Protein AF-A0A9D8ASG8-F1 (afdb_monomer_lite)

Radius of gyration: 28.85 Å; chains: 1; bounding box: 79×40×72 Å

pLDDT: mean 89.18, std 12.6, range [47.47, 98.19]

Sequence (176 aa):
MAQCNHHPQYEAVEQCEHCHVPLCGMCLWYAASGERLCERCAKQWEGVGHVVYRPEEYAEGIQPTLAQPTRSPAQHAPYAGNSVDLTAFVAACLGVVLLFSCVPCANVLISMLALPLNISSYTNAKRAVDPRRTQLLSIVGIVSGGLAVLLMCAYLALTVGVPAVVVLVEIITQNP

Structure (mmCIF, N/CA/C/O backbone):
data_AF-A0A9D8ASG8-F1
#
_entry.id   AF-A0A9D8ASG8-F1
#
loop_
_atom_site.group_PDB
_atom_site.id
_atom_site.type_symbol
_atom_site.label_atom_id
_atom_site.label_alt_id
_atom_site.label_comp_id
_atom_site.label_asym_id
_atom_site.label_entity_id
_atom_site.label_seq_id
_atom_site.pdbx_PDB_ins_code
_atom_site.Cartn_x
_atom_site.Cartn_y
_atom_site.Cartn_z
_atom_site.occupancy
_atom_site.B_iso_or_equiv
_atom_site.auth_seq_id
_atom_site.auth_comp_id
_atom_site.auth_asym_id
_atom_site.auth_atom_id
_atom_site.pdbx_PDB_model_num
ATOM 1 N N . MET A 1 1 ? -25.753 -4.111 24.236 1.00 60.81 1 MET A N 1
ATOM 2 C CA . MET A 1 1 ? -25.393 -2.678 24.192 1.00 60.81 1 MET A CA 1
ATOM 3 C C . MET A 1 1 ? -25.704 -2.067 25.549 1.00 60.81 1 MET A C 1
ATOM 5 O O . MET A 1 1 ? -26.626 -2.545 26.197 1.00 60.81 1 MET A O 1
ATOM 9 N N . ALA A 1 2 ? -24.902 -1.109 26.020 1.00 86.44 2 ALA A N 1
ATOM 10 C CA . ALA A 1 2 ? -25.150 -0.440 27.300 1.00 86.44 2 ALA A CA 1
ATOM 11 C C . ALA A 1 2 ? -26.198 0.672 27.124 1.00 86.44 2 ALA A C 1
ATOM 13 O O . ALA A 1 2 ? -26.253 1.302 26.069 1.00 86.44 2 ALA A O 1
ATOM 14 N N . GLN A 1 3 ? -27.024 0.908 28.143 1.00 93.19 3 GLN A N 1
ATOM 15 C CA . GLN A 1 3 ? -27.966 2.031 28.169 1.00 93.19 3 GLN A CA 1
ATOM 16 C C . GLN A 1 3 ? -27.286 3.282 28.726 1.00 93.19 3 GLN A C 1
ATOM 18 O O . GLN A 1 3 ? -26.320 3.179 29.487 1.00 93.19 3 GLN A O 1
ATOM 23 N N . CYS A 1 4 ? -27.774 4.465 28.350 1.00 94.31 4 CYS A N 1
ATOM 24 C CA . CYS A 1 4 ? -27.272 5.698 28.940 1.00 94.31 4 CYS A CA 1
ATOM 25 C C . CYS A 1 4 ? -27.575 5.741 30.444 1.00 94.31 4 CYS A C 1
ATOM 27 O O . CYS A 1 4 ? -28.692 5.463 30.874 1.00 94.31 4 CYS A O 1
ATOM 29 N N . ASN A 1 5 ? -26.586 6.158 31.237 1.00 95.12 5 ASN A N 1
ATOM 30 C CA . ASN A 1 5 ? -26.712 6.261 32.689 1.00 95.12 5 ASN A CA 1
ATOM 31 C C . ASN A 1 5 ? -27.811 7.244 33.144 1.00 95.12 5 ASN A C 1
ATOM 33 O O . ASN A 1 5 ? -28.394 7.063 34.208 1.00 95.12 5 ASN A O 1
ATOM 37 N N . HIS A 1 6 ? -28.086 8.286 32.353 1.00 92.31 6 HIS A N 1
ATOM 38 C CA . HIS A 1 6 ? -29.080 9.317 32.678 1.00 92.31 6 HIS A CA 1
ATOM 39 C C . HIS A 1 6 ? -30.415 9.126 31.957 1.00 92.31 6 HIS A C 1
ATOM 41 O O . HIS A 1 6 ? -31.453 9.517 32.484 1.00 92.31 6 HIS A O 1
ATOM 47 N N . HIS A 1 7 ? -30.402 8.483 30.789 1.00 91.38 7 HIS A N 1
ATOM 48 C CA . HIS A 1 7 ? -31.607 8.167 30.034 1.00 91.38 7 HIS A CA 1
ATOM 49 C C . HIS A 1 7 ? -31.632 6.677 29.673 1.00 91.38 7 HIS A C 1
ATOM 51 O O . HIS A 1 7 ? -31.234 6.313 28.563 1.00 91.38 7 HIS A O 1
ATOM 57 N N . PRO A 1 8 ? -32.107 5.807 30.581 1.00 91.75 8 PRO A N 1
ATOM 58 C CA . PRO A 1 8 ? -32.122 4.361 30.355 1.00 91.75 8 PRO A CA 1
ATOM 59 C C . PRO A 1 8 ? -32.889 3.948 29.091 1.00 91.75 8 PRO A C 1
ATOM 61 O O . PRO A 1 8 ? -32.598 2.923 28.484 1.00 91.75 8 PRO A O 1
ATOM 64 N N . GLN A 1 9 ? -33.847 4.768 28.649 1.00 89.62 9 GLN A N 1
ATOM 65 C CA . GLN A 1 9 ? -34.609 4.538 27.424 1.00 89.62 9 GLN A CA 1
ATOM 66 C C . GLN A 1 9 ? -33.801 4.695 26.122 1.00 89.62 9 GLN A C 1
ATOM 68 O O . GLN A 1 9 ? -34.279 4.265 25.075 1.00 89.62 9 GLN A O 1
ATOM 73 N N . TYR A 1 10 ? -32.607 5.298 26.157 1.00 86.94 10 TYR A N 1
ATOM 74 C CA . TYR A 1 10 ? -31.753 5.477 24.981 1.00 86.94 10 TYR A CA 1
ATOM 75 C C . TYR A 1 10 ? -30.488 4.621 25.076 1.00 86.94 10 TYR A C 1
ATOM 77 O O . TYR A 1 10 ? -29.859 4.497 26.134 1.00 86.94 10 TYR A O 1
ATOM 85 N N . GLU A 1 11 ? -30.076 4.061 23.939 1.00 87.88 11 GLU A N 1
ATOM 86 C CA . GLU A 1 11 ? -28.799 3.360 23.834 1.00 87.88 11 GLU A CA 1
ATOM 87 C C . GLU A 1 11 ? -27.631 4.336 24.004 1.00 87.88 11 GLU A C 1
ATOM 89 O O . GLU A 1 11 ? -27.652 5.473 23.518 1.00 87.88 11 GLU A O 1
ATOM 94 N N . ALA A 1 12 ? -26.600 3.894 24.721 1.00 92.31 12 ALA A N 1
ATOM 95 C CA . ALA A 1 12 ? -25.369 4.654 24.821 1.00 92.31 12 ALA A CA 1
ATOM 96 C C . ALA A 1 12 ? -24.622 4.594 23.486 1.00 92.31 12 ALA A C 1
ATOM 98 O O . ALA A 1 12 ? -24.365 3.511 22.958 1.00 92.31 12 ALA A O 1
ATOM 99 N N . VAL A 1 13 ? -24.261 5.766 22.969 1.00 89.75 13 VAL A N 1
ATOM 100 C CA . VAL A 1 13 ? -23.459 5.899 21.746 1.00 89.75 13 VAL A CA 1
ATOM 101 C C . VAL A 1 13 ? -21.968 5.909 22.069 1.00 89.75 13 VAL A C 1
ATOM 103 O O . VAL A 1 13 ? -21.170 5.425 21.279 1.00 89.75 13 VAL A O 1
ATOM 106 N N . GLU A 1 14 ? -21.602 6.419 23.248 1.00 91.50 14 GLU A N 1
ATOM 107 C CA . GLU A 1 14 ? -20.222 6.631 23.683 1.00 91.50 14 GLU A CA 1
ATOM 108 C C . GLU A 1 14 ? -20.089 6.456 25.207 1.00 91.50 14 GLU A C 1
ATOM 110 O O . GLU A 1 14 ? -21.074 6.250 25.926 1.00 91.50 14 GLU A O 1
ATOM 115 N N . GLN A 1 15 ? -18.859 6.540 25.716 1.00 95.81 15 GLN A N 1
ATOM 116 C CA . GLN A 1 15 ? -18.555 6.549 27.149 1.00 95.81 15 GLN A CA 1
ATOM 117 C C . GLN A 1 15 ? -17.745 7.791 27.517 1.00 95.81 15 GLN A C 1
ATOM 119 O O . GLN A 1 15 ? -16.960 8.289 26.715 1.00 95.81 15 GLN A O 1
ATOM 124 N N . CYS A 1 16 ? -17.910 8.272 28.749 1.00 96.62 16 CYS A N 1
ATOM 125 C CA . CYS A 1 16 ? -17.044 9.316 29.293 1.00 96.62 16 CYS A CA 1
ATOM 126 C C . CYS A 1 16 ? -15.590 8.822 29.335 1.00 96.62 16 CYS A C 1
ATOM 128 O O . CYS A 1 16 ? -15.311 7.787 29.939 1.00 96.62 16 CYS A O 1
ATOM 130 N N . GLU A 1 17 ? -14.651 9.567 28.763 1.00 96.38 17 GLU A N 1
ATOM 131 C CA . GLU A 1 17 ? -13.232 9.191 28.751 1.00 96.38 17 GLU A CA 1
ATOM 132 C C . GLU A 1 17 ? -12.589 9.277 30.144 1.00 96.38 17 GLU A C 1
ATOM 134 O O . GLU A 1 17 ? -11.590 8.613 30.401 1.00 96.38 17 GLU A O 1
ATOM 139 N N . HIS A 1 18 ? -13.205 10.016 31.075 1.00 96.38 18 HIS A N 1
ATOM 140 C CA . HIS A 1 18 ? -12.684 10.185 32.433 1.00 96.38 18 HIS A CA 1
ATOM 141 C C . HIS A 1 18 ? -13.229 9.171 33.451 1.00 96.38 18 HIS A C 1
ATOM 143 O O . HIS A 1 18 ? -12.489 8.673 34.292 1.00 96.38 18 HIS A O 1
ATOM 149 N N . CYS A 1 19 ? -14.534 8.876 33.419 1.00 96.81 19 CYS A N 1
ATOM 150 C CA . CYS A 1 19 ? -15.168 7.978 34.400 1.00 96.81 19 CYS A CA 1
ATOM 151 C C . CYS A 1 19 ? -15.892 6.774 33.787 1.00 96.81 19 CYS A C 1
ATOM 153 O O . CYS A 1 19 ? -16.558 6.038 34.512 1.00 96.81 19 CYS A O 1
ATOM 155 N N . HIS A 1 20 ? -15.782 6.585 32.470 1.00 96.25 20 HIS A N 1
ATOM 156 C CA . HIS A 1 20 ? -16.298 5.436 31.715 1.00 96.25 20 HIS A CA 1
ATOM 157 C C . HIS A 1 20 ? -17.803 5.169 31.845 1.00 96.25 20 HIS A C 1
ATOM 159 O O . HIS A 1 20 ? -18.287 4.097 31.487 1.00 96.25 20 HIS A O 1
ATOM 165 N N . VAL A 1 21 ? -18.577 6.154 32.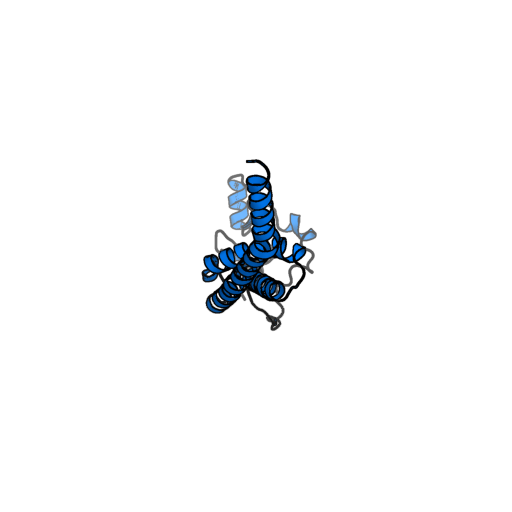309 1.00 96.50 21 VAL A N 1
ATOM 166 C CA . VAL A 1 21 ? -20.037 6.037 32.335 1.00 96.50 21 VAL A CA 1
ATOM 167 C C . VAL A 1 21 ? -20.603 6.076 30.909 1.00 96.50 21 VAL A C 1
ATOM 169 O O . VAL A 1 21 ? -20.135 6.881 30.098 1.00 96.50 21 VAL A O 1
ATOM 172 N N . PRO A 1 22 ? -21.602 5.237 30.589 1.00 95.25 22 PRO A N 1
ATOM 173 C CA . PRO A 1 22 ? -22.220 5.196 29.267 1.00 95.25 22 PRO A CA 1
ATOM 174 C C . PRO A 1 22 ? -23.150 6.399 29.027 1.00 95.25 22 PRO A C 1
ATOM 176 O O . PRO A 1 22 ? -23.995 6.728 29.868 1.00 95.25 22 PRO A O 1
ATOM 179 N N . LEU A 1 23 ? -23.023 7.043 27.862 1.00 94.94 23 LEU A N 1
ATOM 180 C CA . LEU A 1 23 ? -23.714 8.287 27.502 1.00 94.94 23 LEU A CA 1
ATOM 181 C C . LEU A 1 23 ? -24.440 8.166 26.154 1.00 94.94 23 LEU A C 1
ATOM 183 O O . LEU A 1 23 ? -23.895 7.651 25.177 1.00 94.94 23 LEU A O 1
ATOM 187 N N . CYS A 1 24 ? -25.675 8.671 26.085 1.00 92.56 24 CYS A N 1
ATOM 188 C CA . CYS A 1 24 ? -26.351 8.947 24.815 1.00 92.56 24 CYS A CA 1
ATOM 189 C C . CYS A 1 24 ? -25.859 10.281 24.229 1.00 92.56 24 CYS A C 1
ATOM 191 O O . CYS A 1 24 ? -25.283 11.092 24.954 1.00 92.56 24 CYS A O 1
ATOM 193 N N . GLY A 1 25 ? -26.161 10.557 22.956 1.00 87.75 25 GLY A N 1
ATOM 194 C CA . GLY A 1 25 ? -25.742 11.799 22.286 1.00 87.75 25 GLY A CA 1
ATOM 195 C C . GLY A 1 25 ? -26.187 13.085 22.997 1.00 87.75 25 GLY A C 1
ATOM 196 O O . GLY A 1 25 ? -25.462 14.068 22.981 1.00 87.75 25 GLY A O 1
ATOM 197 N N . MET A 1 26 ? -27.318 13.054 23.712 1.00 90.00 26 MET A N 1
ATOM 198 C CA . MET A 1 26 ? -27.816 14.200 24.493 1.00 90.00 26 MET A CA 1
ATOM 199 C C . MET A 1 26 ? -27.069 14.434 25.816 1.00 90.00 26 MET A C 1
ATOM 201 O O . MET A 1 26 ? -27.222 15.481 26.428 1.00 90.00 26 MET A O 1
ATOM 205 N N . CYS A 1 27 ? -26.297 13.457 26.299 1.00 93.25 27 CYS A N 1
ATOM 206 C CA . CYS A 1 27 ? -25.559 13.552 27.566 1.00 93.25 27 CYS A CA 1
ATOM 207 C C . CYS A 1 27 ? -24.042 13.629 27.362 1.00 93.25 27 CYS A C 1
ATOM 209 O O . CYS A 1 27 ? -23.295 13.677 28.341 1.00 93.25 27 CYS A O 1
ATOM 211 N N . LEU A 1 28 ? -23.590 13.573 26.111 1.00 92.94 28 LEU A N 1
ATOM 212 C CA . LEU A 1 28 ? -22.189 13.586 25.730 1.00 92.94 28 LEU A CA 1
ATOM 213 C C . LEU A 1 28 ? -21.746 15.033 25.583 1.00 92.94 28 LEU A C 1
ATOM 215 O O . LEU A 1 28 ? -22.305 15.697 24.725 1.00 92.94 28 LEU A O 1
ATOM 219 N N . TRP A 1 29 ? -20.793 15.489 26.396 1.00 95.62 29 TRP A N 1
ATOM 220 C CA . TRP A 1 29 ? -20.135 16.802 26.330 1.00 95.62 29 TRP A CA 1
ATOM 221 C C . TRP A 1 29 ? -18.780 16.676 25.620 1.00 95.62 29 TRP A C 1
ATOM 223 O O . TRP A 1 29 ? -18.167 15.606 25.680 1.00 95.62 29 TRP A O 1
ATOM 233 N N . TYR A 1 30 ? -18.280 17.759 25.017 1.00 95.06 30 TYR A N 1
ATOM 234 C CA . TYR A 1 30 ? -16.945 17.781 24.401 1.00 95.06 30 TYR A CA 1
ATOM 235 C C . TYR A 1 30 ? -16.041 18.836 25.027 1.00 95.06 30 TYR A C 1
ATOM 237 O O . TYR A 1 30 ? -16.430 19.991 25.155 1.00 95.06 30 TYR A O 1
ATOM 245 N N . ALA A 1 31 ? -14.808 18.472 25.368 1.00 95.44 31 ALA A N 1
ATOM 246 C CA . ALA A 1 31 ? -13.769 19.453 25.670 1.00 95.44 31 ALA A CA 1
ATOM 247 C C . ALA A 1 31 ? -13.187 20.046 24.377 1.00 95.44 31 ALA A C 1
ATOM 249 O O . ALA A 1 31 ? -13.200 19.402 23.329 1.00 95.44 31 ALA A O 1
ATOM 250 N N . ALA A 1 32 ? -12.578 21.233 24.450 1.00 91.56 32 ALA A N 1
ATOM 251 C CA . ALA A 1 32 ? -11.829 21.804 23.323 1.00 91.56 32 ALA A CA 1
ATOM 252 C C . ALA A 1 32 ? -10.639 20.937 22.864 1.00 91.56 32 ALA A C 1
ATOM 254 O O . ALA A 1 32 ? -10.191 21.061 21.727 1.00 91.56 32 ALA A O 1
ATOM 255 N N . SER A 1 33 ? -10.158 20.026 23.716 1.00 91.44 33 SER A N 1
ATOM 256 C CA . SER A 1 33 ? -9.175 18.995 23.358 1.00 91.44 33 SER A CA 1
ATOM 257 C C . SER A 1 33 ? -9.753 17.848 22.513 1.00 91.44 33 SER A C 1
ATOM 259 O O . SER A 1 33 ? -8.988 17.045 21.986 1.00 91.44 33 SER A O 1
ATOM 261 N N . GLY A 1 34 ? -11.080 17.760 22.375 1.00 91.94 34 GLY A N 1
ATOM 262 C CA . GLY A 1 34 ? -11.787 16.677 21.688 1.00 91.94 34 GLY A CA 1
ATOM 263 C C . GLY A 1 34 ? -12.220 15.520 22.594 1.00 91.94 34 GLY A C 1
ATOM 264 O O . GLY A 1 34 ? -12.841 14.575 22.109 1.00 91.94 34 GLY A O 1
ATOM 265 N N . GLU A 1 35 ? -11.928 15.579 23.895 1.00 94.69 35 GLU A N 1
ATOM 266 C CA . GLU A 1 35 ? -12.325 14.535 24.844 1.00 94.69 35 GLU A CA 1
ATOM 267 C C . GLU A 1 35 ? -13.840 14.510 25.077 1.00 94.69 35 GLU A C 1
ATOM 269 O O . GLU A 1 35 ? -14.500 15.549 25.166 1.00 94.69 35 GLU A O 1
ATOM 274 N N . ARG A 1 36 ? -14.376 13.294 25.215 1.00 95.69 36 ARG A N 1
ATOM 275 C CA . ARG A 1 36 ? -15.795 13.008 25.460 1.00 95.69 36 ARG A CA 1
ATOM 276 C C . ARG A 1 36 ? -16.070 12.899 26.953 1.00 95.69 36 ARG A C 1
ATOM 278 O O . ARG A 1 36 ? -15.585 11.983 27.619 1.00 95.69 36 ARG A O 1
ATOM 285 N N . LEU A 1 37 ? -16.889 13.794 27.486 1.00 97.44 37 LEU A N 1
ATOM 286 C CA . LEU A 1 37 ? -17.138 13.907 28.922 1.00 97.44 37 LEU A CA 1
ATOM 287 C C . LEU A 1 37 ? -18.619 13.684 29.252 1.00 97.44 37 LEU A C 1
ATOM 289 O O . LEU A 1 37 ? -19.510 13.990 28.464 1.00 97.44 37 LEU A O 1
ATOM 293 N N . CYS A 1 38 ? -18.896 13.156 30.446 1.00 97.19 38 CYS A N 1
ATOM 294 C CA . CYS A 1 38 ? -20.232 13.249 31.038 1.00 97.19 38 CYS A CA 1
ATOM 295 C C . CYS A 1 38 ? -20.418 14.626 31.681 1.00 97.19 38 CYS A C 1
ATOM 297 O O . CYS A 1 38 ? -19.434 15.266 32.048 1.00 97.19 38 CYS A O 1
ATOM 299 N N . GLU A 1 39 ? -21.665 15.036 31.916 1.00 96.69 39 GLU A N 1
ATOM 300 C CA . GLU A 1 39 ? -21.989 16.334 32.526 1.00 96.69 39 GLU A CA 1
ATOM 301 C C . GLU A 1 39 ? -21.199 16.605 33.821 1.00 96.69 39 GLU A C 1
ATOM 303 O O . GLU A 1 39 ? -20.666 17.695 34.020 1.00 96.69 39 GLU A O 1
ATOM 308 N N . ARG A 1 40 ? -21.060 15.597 34.694 1.00 97.56 40 ARG A N 1
ATOM 309 C CA . ARG A 1 40 ? -20.306 15.729 35.951 1.00 97.56 40 ARG A CA 1
ATOM 310 C C . ARG A 1 40 ? -18.832 16.061 35.706 1.00 97.56 40 ARG A C 1
ATOM 312 O O . ARG A 1 40 ? -18.294 16.948 36.361 1.00 97.56 40 ARG A O 1
ATOM 319 N N . CYS A 1 41 ? -18.184 15.344 34.789 1.00 97.75 41 CYS A N 1
ATOM 320 C CA . CYS A 1 41 ? -16.778 15.577 34.461 1.00 97.75 41 CYS A CA 1
ATOM 321 C C . CYS A 1 41 ? -16.599 16.893 33.699 1.00 97.75 41 CYS A C 1
ATOM 323 O O . CYS A 1 41 ? -15.667 17.628 33.998 1.00 97.75 41 CYS A O 1
ATOM 325 N N . ALA A 1 42 ? -17.517 17.234 32.796 1.00 97.69 42 ALA A N 1
ATOM 326 C CA . ALA A 1 42 ? -17.489 18.498 32.071 1.00 97.69 42 ALA A CA 1
ATOM 327 C C . ALA A 1 42 ? -17.591 19.706 33.018 1.00 97.69 42 ALA A C 1
ATOM 329 O O . ALA A 1 42 ? -16.774 20.614 32.934 1.00 97.69 42 ALA A O 1
ATOM 330 N N . LYS A 1 43 ? -18.499 19.676 34.003 1.00 97.56 43 LYS A N 1
ATOM 331 C CA . LYS A 1 43 ? -18.603 20.728 35.033 1.00 97.56 43 LYS A CA 1
ATOM 332 C C . LYS A 1 43 ? -17.350 20.843 35.899 1.00 97.56 43 LYS A C 1
ATOM 334 O O . LYS A 1 43 ? -16.950 21.942 36.274 1.00 97.56 43 LYS A O 1
ATOM 339 N N . GLN A 1 44 ? -16.717 19.716 36.223 1.00 97.75 44 GLN A N 1
ATOM 340 C CA . GLN A 1 44 ? -15.441 19.726 36.940 1.00 97.75 44 GLN A CA 1
ATOM 341 C C . GLN A 1 44 ? -14.339 20.393 36.105 1.00 97.75 44 GLN A C 1
ATOM 343 O O . GLN A 1 44 ? -13.530 21.140 36.648 1.00 97.75 44 GLN A O 1
ATOM 348 N N . TRP A 1 45 ? -14.337 20.146 34.795 1.00 97.44 45 TRP A N 1
ATOM 349 C CA . TRP A 1 45 ? -13.409 20.736 33.835 1.00 97.44 45 TRP A CA 1
ATOM 350 C C . TRP A 1 45 ? -13.639 22.239 33.641 1.00 97.44 45 TRP A C 1
ATOM 352 O O . TRP A 1 45 ? -12.679 23.007 33.696 1.00 97.44 45 TRP A O 1
ATOM 362 N N . GLU A 1 46 ? -14.892 22.681 33.517 1.00 96.62 46 GLU A N 1
ATOM 363 C CA . GLU A 1 46 ? -15.240 24.111 33.530 1.00 96.62 46 GLU A CA 1
ATOM 364 C C . GLU A 1 46 ? -14.730 24.791 34.804 1.00 96.62 46 GLU A C 1
ATOM 366 O O . GLU A 1 46 ? -14.147 25.872 34.746 1.00 96.62 46 GLU A O 1
ATOM 371 N N . GLY A 1 47 ? -14.884 24.131 35.958 1.00 96.88 47 GLY A N 1
ATOM 372 C CA . GLY A 1 47 ? -14.436 24.646 37.253 1.00 96.88 47 GLY A CA 1
ATOM 373 C C . GLY A 1 47 ? -12.922 24.865 37.365 1.00 96.88 47 GLY A C 1
ATOM 374 O O . GLY A 1 47 ? -12.491 25.686 38.172 1.00 96.88 47 GLY A O 1
ATOM 375 N N . VAL A 1 48 ? -12.117 24.176 36.550 1.00 96.56 48 VAL A N 1
ATOM 376 C CA . VAL A 1 48 ? -10.658 24.381 36.456 1.00 96.56 48 VAL A CA 1
ATOM 377 C C . VAL A 1 48 ? -10.248 25.237 35.248 1.00 96.56 48 VAL A C 1
ATOM 379 O O . VAL A 1 48 ? -9.060 25.388 34.978 1.00 96.56 48 VAL A O 1
ATOM 382 N N . GLY A 1 49 ? -11.214 25.832 34.539 1.00 96.44 49 GLY A N 1
ATOM 383 C CA . GLY A 1 49 ? -10.975 26.759 33.431 1.00 96.44 49 GLY A CA 1
ATOM 384 C C . GLY A 1 49 ? -10.790 26.102 32.062 1.00 96.44 49 GLY A C 1
ATOM 385 O O . GLY A 1 49 ? -10.347 26.773 31.129 1.00 96.44 49 GLY A O 1
ATOM 386 N N . HIS A 1 50 ? -11.116 24.816 31.906 1.00 96.12 50 HIS A N 1
ATOM 387 C CA . HIS A 1 50 ? -11.167 24.203 30.581 1.00 96.12 50 HIS A CA 1
ATOM 388 C C . HIS A 1 50 ? -12.412 24.651 29.818 1.00 96.12 50 HIS A C 1
ATOM 390 O O . HIS A 1 50 ? -13.502 24.768 30.375 1.00 96.12 50 HIS A O 1
ATOM 396 N N . VAL A 1 51 ? -12.245 24.853 28.511 1.00 95.94 51 VAL A N 1
ATOM 397 C CA . VAL A 1 51 ? -13.362 25.091 27.598 1.00 95.94 51 VAL A CA 1
ATOM 398 C C . VAL A 1 51 ? -14.026 23.755 27.289 1.00 95.94 51 VAL A C 1
ATOM 400 O O . VAL A 1 51 ? -13.377 22.837 26.776 1.00 95.94 51 VAL A O 1
ATOM 403 N N . VAL A 1 52 ? -15.316 23.663 27.588 1.00 96.50 52 VA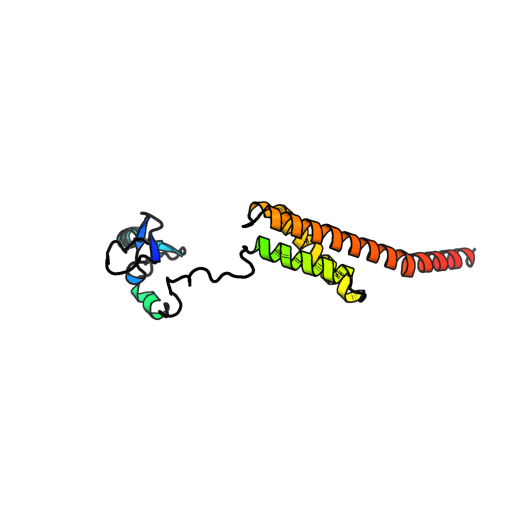L A N 1
ATOM 404 C CA . VAL A 1 52 ? -16.176 22.546 27.196 1.00 96.50 52 VAL A CA 1
ATOM 405 C C . VAL A 1 52 ? -17.392 23.088 26.455 1.00 96.50 52 VAL A C 1
ATOM 407 O O . VAL A 1 52 ? -17.832 24.208 26.699 1.00 96.50 52 VAL A O 1
ATOM 410 N N . TYR A 1 53 ? -17.917 22.273 25.556 1.00 94.00 53 TYR A N 1
ATOM 411 C CA . TYR A 1 53 ? -19.081 22.551 24.735 1.00 94.00 53 TYR A CA 1
ATOM 412 C C . TYR A 1 53 ? -20.235 21.679 25.207 1.00 94.00 53 TYR A C 1
ATOM 414 O O . TYR A 1 53 ? -20.059 20.482 25.481 1.00 94.00 53 TYR A O 1
ATOM 422 N N . ARG A 1 54 ? -21.415 22.287 25.301 1.00 93.38 54 ARG A N 1
ATOM 423 C CA . ARG A 1 54 ? -22.624 21.606 25.769 1.00 93.38 54 ARG A CA 1
ATOM 424 C C . ARG A 1 54 ? -23.301 20.836 24.638 1.00 93.38 54 ARG A C 1
ATOM 426 O O . ARG A 1 54 ? -23.235 21.294 23.498 1.00 93.38 54 ARG A O 1
ATOM 433 N N . PRO A 1 55 ? -24.022 19.742 24.941 1.00 89.62 55 PRO A N 1
ATOM 434 C CA . PRO A 1 55 ? -24.791 18.978 23.961 1.00 89.62 55 PRO A CA 1
ATOM 435 C C . PRO A 1 55 ? -25.634 19.843 23.027 1.00 89.62 55 PRO A C 1
ATOM 437 O O . PRO A 1 55 ? -25.692 19.573 21.832 1.00 89.62 55 PRO A O 1
ATOM 440 N N . GLU A 1 56 ? -26.251 20.902 23.551 1.00 87.00 56 GLU A N 1
ATOM 441 C CA . GLU A 1 56 ? -27.133 21.786 22.793 1.00 87.00 56 GLU A CA 1
ATOM 442 C C . GLU A 1 56 ? -26.389 22.603 21.725 1.00 87.00 56 GLU A C 1
ATOM 444 O O . GLU A 1 56 ? -26.961 22.889 20.677 1.00 87.00 56 GLU A O 1
ATOM 449 N N . GLU A 1 57 ? -25.114 22.937 21.947 1.00 84.62 57 GLU A N 1
ATOM 450 C CA . GLU A 1 57 ? -24.321 23.791 21.048 1.00 84.62 57 GLU A CA 1
ATOM 451 C C . GLU A 1 57 ? -23.959 23.095 19.732 1.00 84.62 57 GLU A C 1
ATOM 453 O O . GLU A 1 57 ? -23.755 23.751 18.713 1.00 84.62 57 GLU A O 1
ATOM 458 N N . TYR A 1 58 ? -23.907 21.763 19.731 1.00 77.12 58 TYR A N 1
ATOM 459 C CA . TYR A 1 58 ? -23.680 20.953 18.531 1.00 77.12 58 TYR A CA 1
ATOM 460 C C . TYR A 1 58 ? -24.843 20.014 18.213 1.00 77.12 58 TYR A C 1
ATOM 462 O O . TYR A 1 58 ? -24.764 19.278 17.230 1.00 77.12 58 TYR A O 1
ATOM 470 N N . ALA A 1 59 ? -25.945 20.062 18.967 1.00 67.12 59 ALA A N 1
ATOM 471 C CA . ALA A 1 59 ? -27.158 19.309 18.653 1.00 67.12 59 ALA A CA 1
ATOM 472 C C . ALA A 1 59 ? -27.675 19.628 17.240 1.00 67.12 59 ALA A C 1
ATOM 474 O O . ALA A 1 59 ? -28.127 18.730 16.538 1.00 67.12 59 ALA A O 1
ATOM 475 N N . GLU A 1 60 ? -27.540 20.880 16.793 1.00 61.97 60 GLU A N 1
ATOM 476 C CA . GLU A 1 60 ? -27.917 21.306 15.438 1.00 61.97 60 GLU A CA 1
ATOM 477 C C . GLU A 1 60 ? -26.919 20.839 14.359 1.00 61.97 60 GLU A C 1
ATOM 479 O O . GLU A 1 60 ? -27.290 20.667 13.197 1.00 61.97 60 GLU A O 1
ATOM 484 N N . GLY A 1 61 ? -25.659 20.591 14.737 1.00 61.66 61 GLY A N 1
ATOM 485 C CA . GLY A 1 61 ? -24.618 20.045 13.858 1.00 61.66 61 GLY A CA 1
ATOM 486 C C . GLY A 1 61 ? -24.669 18.521 13.720 1.00 61.66 61 GLY A C 1
ATOM 487 O O . GLY A 1 61 ? -24.216 17.969 12.714 1.00 61.66 61 GLY A O 1
ATOM 488 N N . ILE A 1 62 ? -25.261 17.826 14.696 1.00 57.22 62 ILE A N 1
ATOM 489 C CA . ILE A 1 62 ? -25.564 16.398 14.613 1.00 57.22 62 ILE A CA 1
ATOM 490 C C . ILE A 1 62 ? -26.860 16.260 13.814 1.00 57.22 62 ILE A C 1
ATOM 492 O O . ILE A 1 62 ? -27.944 16.135 14.379 1.00 57.22 62 ILE A O 1
ATOM 496 N N . GLN A 1 63 ? -26.772 16.246 12.481 1.00 54.31 63 GLN A N 1
ATOM 497 C CA . GLN A 1 63 ? -27.897 15.735 11.702 1.00 54.31 63 GLN A CA 1
ATOM 498 C C . GLN A 1 63 ? -28.189 14.301 12.191 1.00 54.31 63 GLN A C 1
ATOM 500 O O . GLN A 1 63 ? -27.303 13.443 12.096 1.00 54.31 63 GLN A O 1
ATOM 505 N N . PRO A 1 64 ? -29.402 13.998 12.697 1.00 53.25 64 PRO A N 1
ATOM 506 C CA . PRO A 1 64 ? -29.756 12.674 13.227 1.00 53.25 64 PRO A CA 1
ATOM 507 C C . PRO A 1 64 ? -29.676 11.542 12.181 1.00 53.25 64 PRO A C 1
ATOM 509 O O . PRO A 1 64 ? -29.869 10.374 12.499 1.00 53.25 64 PRO A O 1
ATOM 512 N N . THR A 1 65 ? -29.342 11.868 10.934 1.00 49.62 65 THR A N 1
ATOM 513 C CA . THR A 1 65 ? -29.054 10.957 9.823 1.00 49.62 65 THR A CA 1
ATOM 514 C C . THR A 1 65 ? -27.594 10.488 9.727 1.00 49.62 65 THR A C 1
ATOM 516 O O . THR A 1 65 ? -27.338 9.556 8.970 1.00 49.62 65 THR A O 1
ATOM 519 N N . LEU A 1 66 ? -26.639 11.059 10.478 1.00 51.72 66 LEU A N 1
ATOM 520 C CA . LEU A 1 66 ? -25.227 10.615 10.476 1.00 51.72 66 LEU A CA 1
ATOM 521 C C . LEU A 1 66 ? -24.821 9.796 11.709 1.00 51.72 66 LEU A C 1
ATOM 523 O O . LEU A 1 66 ? -23.829 9.073 11.666 1.00 51.72 66 LEU A O 1
ATOM 527 N N . ALA A 1 67 ? -25.604 9.850 12.782 1.00 51.16 67 ALA A N 1
ATOM 528 C CA . ALA A 1 67 ? -25.435 8.997 13.950 1.00 51.16 67 ALA A CA 1
ATOM 529 C C . ALA A 1 67 ? -26.474 7.868 13.923 1.00 51.16 67 ALA A C 1
ATOM 531 O O . ALA A 1 67 ? -27.340 7.799 14.786 1.00 51.16 67 ALA A O 1
ATOM 532 N N . GLN A 1 68 ? -26.421 6.980 12.925 1.00 48.81 68 GLN A N 1
ATOM 533 C CA . GLN A 1 68 ? -27.056 5.668 13.073 1.00 48.81 68 GLN A CA 1
ATOM 534 C C . GLN A 1 68 ? -26.148 4.811 13.975 1.00 48.81 68 GLN A C 1
ATOM 536 O O . GLN A 1 68 ? -25.070 4.413 13.528 1.00 48.81 68 GLN A O 1
ATOM 541 N N . PRO A 1 69 ? -26.550 4.476 15.221 1.00 50.16 69 PRO A N 1
ATOM 542 C CA . PRO A 1 69 ? -25.811 3.522 16.051 1.00 50.16 69 PRO A CA 1
ATOM 543 C C . PRO A 1 69 ? -25.981 2.089 15.530 1.00 50.16 69 PRO A C 1
ATOM 545 O O . PRO A 1 69 ? -25.268 1.169 15.927 1.00 50.16 69 PRO A O 1
ATOM 548 N N . THR A 1 70 ? -26.887 1.883 14.576 1.00 47.47 70 THR A N 1
ATOM 549 C CA . THR A 1 70 ? -26.937 0.665 13.790 1.00 47.47 70 THR A CA 1
ATOM 550 C C . THR A 1 70 ? -25.809 0.722 12.766 1.00 47.47 70 THR A C 1
ATOM 552 O O . THR A 1 70 ? -26.015 1.091 11.611 1.00 47.47 70 THR A O 1
ATOM 555 N N . ARG A 1 71 ? -24.605 0.274 13.153 1.00 54.94 71 ARG A N 1
ATOM 556 C CA . ARG A 1 71 ? -23.776 -0.473 12.196 1.00 54.94 71 ARG A CA 1
ATOM 557 C C . ARG A 1 71 ? -24.738 -1.480 11.578 1.00 54.94 71 ARG A C 1
ATOM 559 O O . ARG A 1 71 ? -25.141 -2.414 12.272 1.00 54.94 71 ARG A O 1
ATOM 566 N N . SER A 1 72 ? -25.172 -1.248 10.335 1.00 51.72 72 SER A N 1
ATOM 567 C CA . SER A 1 72 ? -25.907 -2.264 9.582 1.00 51.72 72 SER A CA 1
ATOM 568 C C . SER A 1 72 ? -25.154 -3.572 9.807 1.00 51.72 72 SER A C 1
ATOM 570 O O . SER A 1 72 ? -23.921 -3.535 9.687 1.00 51.72 72 SER A O 1
ATOM 572 N N . PRO A 1 73 ? -25.834 -4.652 10.251 1.00 57.03 73 PRO A N 1
ATOM 573 C CA . PRO A 1 73 ? -25.188 -5.898 10.656 1.00 57.03 73 PR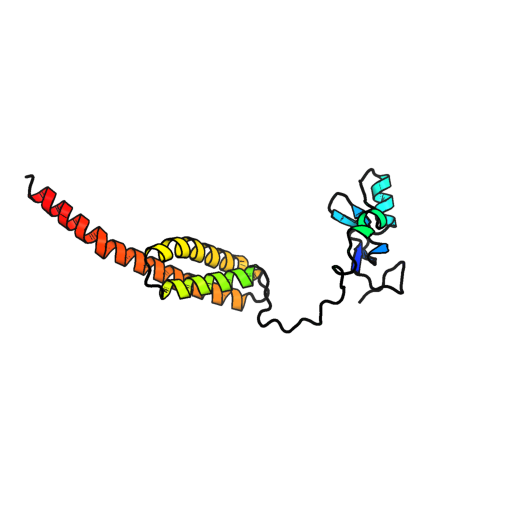O A CA 1
ATOM 574 C C . PRO A 1 73 ? -24.162 -6.211 9.595 1.00 57.03 73 PRO A C 1
ATOM 576 O O . PRO A 1 73 ? -24.580 -6.314 8.444 1.00 57.03 73 PRO A O 1
ATOM 579 N N . ALA A 1 74 ? -22.874 -6.179 9.985 1.00 59.78 74 ALA A N 1
ATOM 580 C CA . ALA A 1 74 ? -21.740 -5.984 9.086 1.00 59.78 74 ALA A CA 1
ATOM 581 C C . ALA A 1 74 ? -22.074 -6.604 7.738 1.00 59.78 74 ALA A C 1
ATOM 583 O O . ALA A 1 74 ? -22.075 -7.837 7.615 1.00 59.78 74 ALA A O 1
ATOM 584 N N . GLN A 1 75 ? -22.497 -5.758 6.780 1.00 59.72 75 GLN A N 1
ATOM 585 C CA . GLN A 1 75 ? -22.771 -6.248 5.438 1.00 59.72 75 GLN A CA 1
ATOM 586 C C . GLN A 1 75 ? -21.520 -7.027 5.090 1.00 59.72 75 GLN A C 1
ATOM 588 O O . GLN A 1 75 ? -20.428 -6.519 5.357 1.00 59.72 75 GLN A O 1
ATOM 593 N N . HIS A 1 76 ? -21.681 -8.282 4.667 1.00 69.62 76 HIS A N 1
ATOM 594 C CA . HIS A 1 76 ? -20.562 -9.153 4.336 1.00 69.62 76 HIS A CA 1
ATOM 595 C C . HIS A 1 76 ? -19.798 -8.479 3.201 1.00 69.62 76 HIS A C 1
ATOM 597 O O . HIS A 1 76 ? -20.068 -8.697 2.023 1.00 69.62 76 HIS A O 1
ATOM 603 N N . ALA A 1 77 ? -18.909 -7.565 3.576 1.00 76.88 77 ALA A N 1
ATOM 604 C CA . ALA A 1 77 ? -18.118 -6.808 2.657 1.00 76.88 77 ALA A CA 1
ATOM 605 C C . ALA A 1 77 ? -17.193 -7.852 2.048 1.00 76.88 77 ALA A C 1
ATOM 607 O O . ALA A 1 77 ? -16.547 -8.595 2.797 1.00 76.88 77 ALA A O 1
ATOM 608 N N . PRO A 1 78 ? -17.115 -7.932 0.713 1.00 82.69 78 PRO A N 1
ATOM 609 C CA . PRO A 1 78 ? -16.225 -8.881 0.055 1.00 82.69 78 PRO A CA 1
ATOM 610 C C . PRO A 1 78 ? -14.768 -8.699 0.512 1.00 82.69 78 PRO A C 1
ATOM 612 O O . PRO A 1 78 ? -13.957 -9.611 0.378 1.00 82.69 78 PRO A O 1
ATOM 615 N N . TYR A 1 79 ? -14.451 -7.544 1.110 1.00 83.00 79 TYR A N 1
ATOM 616 C CA . TYR A 1 79 ? -13.201 -7.275 1.790 1.00 83.00 79 TYR A CA 1
ATOM 617 C C . TYR A 1 79 ? -13.419 -6.644 3.174 1.00 83.00 79 TYR A C 1
ATOM 619 O O . TYR A 1 79 ? -13.961 -5.546 3.284 1.00 83.00 79 TYR A O 1
ATOM 627 N N . ALA A 1 80 ? -12.934 -7.313 4.222 1.00 86.38 80 ALA A N 1
ATOM 628 C CA . ALA A 1 80 ? -12.745 -6.733 5.549 1.00 86.38 80 ALA A CA 1
ATOM 629 C C . ALA A 1 80 ? -11.239 -6.555 5.798 1.00 86.38 80 ALA A C 1
ATOM 631 O O . ALA A 1 80 ? -10.467 -7.517 5.724 1.00 86.38 80 ALA A O 1
ATOM 632 N N . GLY A 1 81 ? -10.813 -5.319 6.048 1.00 90.94 81 GLY A N 1
ATOM 633 C CA . GLY A 1 81 ? -9.419 -4.956 6.293 1.00 90.94 81 GLY A CA 1
ATOM 634 C C . GLY A 1 81 ? -9.302 -3.502 6.739 1.00 90.94 81 GLY A C 1
ATOM 635 O O . GLY A 1 81 ? -10.220 -2.710 6.523 1.00 90.94 81 GLY A O 1
ATOM 636 N N . ASN A 1 82 ? -8.191 -3.153 7.383 1.00 94.25 82 ASN A N 1
ATOM 637 C CA . ASN A 1 82 ? -7.880 -1.764 7.713 1.00 94.25 82 ASN A CA 1
ATOM 638 C C . ASN A 1 82 ? -7.107 -1.078 6.569 1.00 94.25 82 ASN A C 1
ATOM 640 O O . ASN A 1 82 ? -6.952 -1.623 5.474 1.00 94.25 82 ASN A O 1
ATOM 644 N N . SER A 1 83 ? -6.616 0.140 6.804 1.00 93.81 83 SER A N 1
ATOM 645 C CA . SER A 1 83 ? -5.844 0.891 5.805 1.00 93.81 83 SER A CA 1
ATOM 646 C C . SER A 1 83 ? -4.542 0.192 5.391 1.00 93.81 83 SER A C 1
ATOM 648 O O . SER A 1 83 ? -4.135 0.312 4.236 1.00 93.81 83 SER A O 1
ATOM 650 N N . VAL A 1 84 ? -3.907 -0.575 6.284 1.00 95.19 84 VAL A N 1
ATOM 651 C CA . VAL A 1 84 ? -2.686 -1.343 5.981 1.00 95.19 84 VAL A CA 1
ATOM 652 C C . VAL A 1 84 ? -3.008 -2.499 5.036 1.00 95.19 84 VAL A C 1
ATOM 654 O O . VAL A 1 84 ? -2.314 -2.673 4.032 1.00 95.19 84 VAL A O 1
ATOM 657 N N . ASP A 1 85 ? -4.095 -3.228 5.314 1.00 95.12 85 ASP A N 1
ATOM 658 C CA . ASP A 1 85 ? -4.599 -4.304 4.457 1.00 95.12 85 ASP A CA 1
ATOM 659 C C . ASP A 1 85 ? -4.938 -3.776 3.049 1.00 95.12 85 ASP A C 1
ATOM 661 O O . ASP A 1 85 ? -4.576 -4.385 2.042 1.00 95.12 85 ASP A O 1
ATOM 665 N N . LEU A 1 86 ? -5.637 -2.637 2.956 1.00 94.88 86 LEU A N 1
ATOM 666 C CA . LEU A 1 86 ? -6.010 -2.028 1.673 1.00 94.88 86 LEU A CA 1
ATOM 667 C C . LEU A 1 86 ? -4.778 -1.568 0.883 1.00 94.88 86 LEU A C 1
ATOM 669 O O . LEU A 1 86 ? -4.693 -1.811 -0.319 1.00 94.88 86 LEU A O 1
ATOM 673 N N . THR A 1 87 ? -3.809 -0.947 1.561 1.00 95.12 87 THR A N 1
ATOM 674 C CA . THR A 1 87 ? -2.570 -0.478 0.925 1.00 95.12 87 THR A CA 1
ATOM 675 C C . THR A 1 87 ? -1.781 -1.648 0.343 1.00 95.12 87 THR A C 1
ATOM 677 O O . THR A 1 87 ? -1.338 -1.566 -0.799 1.00 95.12 87 THR A O 1
ATOM 680 N N . ALA A 1 88 ? -1.673 -2.763 1.076 1.00 95.56 88 ALA A N 1
ATOM 681 C CA . ALA A 1 88 ? -0.986 -3.964 0.600 1.00 95.56 88 ALA A CA 1
ATOM 682 C C . ALA A 1 88 ? -1.663 -4.559 -0.640 1.00 95.56 88 ALA A C 1
ATOM 684 O O . ALA A 1 88 ? -0.992 -4.933 -1.597 1.00 95.56 88 ALA A O 1
ATOM 685 N N . PHE A 1 89 ? -2.997 -4.616 -0.645 1.00 96.06 89 PHE A N 1
ATOM 686 C CA . PHE A 1 89 ? -3.762 -5.118 -1.783 1.00 96.06 89 PHE A CA 1
ATOM 687 C C . PHE A 1 89 ? -3.584 -4.242 -3.030 1.00 96.06 89 PHE A C 1
ATOM 689 O O . PHE A 1 89 ? -3.218 -4.747 -4.089 1.00 96.06 89 PHE A O 1
ATOM 696 N N . VAL A 1 90 ? -3.776 -2.925 -2.899 1.00 96.06 90 VAL A N 1
ATOM 697 C CA . VAL A 1 90 ? -3.620 -1.980 -4.016 1.00 96.06 90 VAL A CA 1
ATOM 698 C C . VAL A 1 90 ? -2.186 -2.004 -4.546 1.00 96.06 90 VAL A C 1
ATOM 700 O O . VAL A 1 90 ? -1.981 -2.081 -5.756 1.00 96.06 90 VAL A O 1
ATOM 703 N N . ALA A 1 91 ? -1.189 -2.000 -3.659 1.00 95.12 91 ALA A N 1
ATOM 704 C CA . ALA A 1 91 ? 0.216 -2.037 -4.047 1.00 95.12 91 ALA A CA 1
ATOM 705 C C . ALA A 1 91 ? 0.600 -3.360 -4.736 1.00 95.12 91 ALA A C 1
ATOM 707 O O . ALA A 1 91 ? 1.390 -3.343 -5.683 1.00 95.12 91 ALA A O 1
ATOM 708 N N . ALA A 1 92 ? 0.018 -4.491 -4.324 1.00 96.12 92 ALA A N 1
ATOM 709 C CA . ALA A 1 92 ? 0.193 -5.774 -5.000 1.00 96.12 92 ALA A CA 1
ATOM 710 C C . ALA A 1 92 ? -0.440 -5.769 -6.400 1.00 96.12 92 ALA A C 1
ATOM 712 O O . ALA A 1 92 ? 0.211 -6.163 -7.367 1.00 96.12 92 ALA A O 1
ATOM 713 N N . CYS A 1 93 ? -1.673 -5.266 -6.539 1.00 95.62 93 CYS A N 1
ATOM 714 C CA . CYS A 1 93 ? -2.333 -5.125 -7.838 1.00 95.62 93 CYS A CA 1
ATOM 715 C C . CYS A 1 93 ? -1.527 -4.239 -8.795 1.00 95.62 93 CYS A C 1
ATOM 717 O O . CYS A 1 93 ? -1.343 -4.611 -9.952 1.00 95.62 93 CYS A O 1
ATOM 719 N N . LEU A 1 94 ? -1.001 -3.108 -8.314 1.00 94.81 94 LEU A N 1
ATOM 720 C CA . LEU A 1 94 ? -0.145 -2.231 -9.114 1.00 94.81 94 LEU A CA 1
ATOM 721 C C . LEU A 1 94 ? 1.125 -2.949 -9.581 1.00 94.81 94 LEU A C 1
ATOM 723 O O . LEU A 1 94 ? 1.456 -2.853 -10.759 1.00 94.81 94 LEU A O 1
ATOM 727 N N . GLY A 1 95 ? 1.798 -3.697 -8.699 1.00 92.31 95 GLY A N 1
ATOM 728 C CA . GLY A 1 95 ? 2.989 -4.481 -9.048 1.00 92.31 95 GLY A CA 1
ATOM 729 C C . GLY A 1 95 ? 2.718 -5.553 -10.110 1.00 92.31 95 GLY A C 1
ATOM 730 O O . GLY A 1 95 ? 3.495 -5.704 -11.052 1.00 92.31 95 GLY A O 1
ATOM 731 N N . VAL A 1 96 ? 1.579 -6.246 -10.017 1.00 93.81 96 VAL A N 1
ATOM 732 C CA . VAL A 1 96 ? 1.171 -7.252 -11.011 1.00 93.81 96 VAL A CA 1
ATOM 733 C C . VAL A 1 96 ? 0.817 -6.602 -12.349 1.00 93.81 96 VAL A C 1
ATOM 735 O O . VAL A 1 96 ? 1.295 -7.055 -13.384 1.00 93.81 96 VAL A O 1
ATOM 738 N N . VAL A 1 97 ? 0.023 -5.527 -12.355 1.00 93.69 97 VAL A N 1
ATOM 739 C CA . VAL A 1 97 ? -0.339 -4.807 -13.592 1.00 93.69 97 VAL A CA 1
ATOM 740 C C . VAL A 1 97 ? 0.906 -4.248 -14.286 1.00 93.69 97 VAL A C 1
ATOM 742 O O . VAL A 1 97 ? 1.030 -4.358 -15.503 1.00 93.69 97 VAL A O 1
ATOM 745 N N . LEU A 1 98 ? 1.854 -3.712 -13.514 1.00 91.38 98 LEU A N 1
ATOM 746 C CA . LEU A 1 98 ? 3.158 -3.252 -13.994 1.00 91.38 98 LEU A CA 1
ATOM 747 C C . LEU A 1 98 ? 3.937 -4.339 -14.725 1.00 91.38 98 LEU A C 1
ATOM 749 O O . LEU A 1 98 ? 4.479 -4.083 -15.796 1.00 91.38 98 LEU A O 1
ATOM 753 N N . LEU A 1 99 ? 3.982 -5.543 -14.151 1.00 89.38 99 LEU A N 1
ATOM 754 C CA . LEU A 1 99 ? 4.736 -6.661 -14.709 1.00 89.38 99 LEU A CA 1
ATOM 755 C C . LEU A 1 99 ? 4.244 -7.053 -16.112 1.00 89.38 99 LEU A C 1
ATOM 757 O O . LEU A 1 99 ? 5.041 -7.486 -16.940 1.00 89.38 99 LEU A O 1
ATOM 761 N N . PHE A 1 100 ? 2.950 -6.870 -16.387 1.00 90.38 100 PHE A N 1
ATOM 762 C CA . PHE A 1 100 ? 2.332 -7.179 -17.681 1.00 90.38 100 PHE A CA 1
ATOM 763 C C . PHE A 1 100 ? 2.151 -5.960 -18.598 1.00 90.38 100 PHE A C 1
ATOM 765 O O . PHE A 1 100 ? 1.714 -6.107 -19.738 1.00 90.38 100 PHE A O 1
ATOM 772 N N . SER A 1 101 ? 2.481 -4.754 -18.135 1.00 91.00 101 SER A N 1
ATOM 773 C CA . SER A 1 101 ? 2.351 -3.532 -18.926 1.00 91.00 101 SER A CA 1
ATOM 774 C C . SER A 1 101 ? 3.535 -3.370 -19.880 1.00 91.00 101 SER A C 1
ATOM 776 O O . SER A 1 101 ? 4.686 -3.278 -19.456 1.00 91.00 101 SER A O 1
ATOM 778 N N . CYS A 1 102 ? 3.259 -3.245 -21.180 1.00 82.81 102 CYS A N 1
ATOM 779 C CA . CYS A 1 102 ? 4.274 -2.972 -22.203 1.00 82.81 102 CYS A CA 1
ATOM 780 C C . CYS A 1 102 ? 4.559 -1.471 -22.412 1.00 82.81 102 CYS A C 1
ATOM 782 O O . CYS A 1 102 ? 5.215 -1.121 -23.388 1.00 82.81 102 CYS A O 1
ATOM 784 N N . VAL A 1 103 ? 4.055 -0.574 -21.551 1.00 85.62 103 VAL A N 1
ATOM 785 C CA . VAL A 1 103 ? 4.192 0.887 -21.718 1.00 85.62 103 VAL A CA 1
ATOM 786 C C . VAL A 1 103 ? 5.331 1.425 -20.835 1.00 85.62 103 VAL A C 1
ATOM 788 O O . VAL A 1 103 ? 5.126 1.625 -19.635 1.00 85.62 103 VAL A O 1
ATOM 791 N N . PRO A 1 104 ? 6.526 1.729 -21.385 1.00 74.81 104 PRO A N 1
ATOM 792 C CA . PRO A 1 104 ? 7.719 2.003 -20.576 1.00 74.81 104 PRO A CA 1
ATOM 793 C C . PRO A 1 104 ? 7.582 3.235 -19.671 1.00 74.81 104 PRO A C 1
ATOM 795 O O . PRO A 1 104 ? 7.990 3.203 -18.513 1.00 74.81 104 PRO A O 1
ATOM 798 N N . CYS A 1 105 ? 6.970 4.317 -20.167 1.00 72.44 105 CYS A N 1
ATOM 799 C CA . CYS A 1 105 ? 6.865 5.575 -19.420 1.00 72.44 105 CYS A CA 1
ATOM 800 C C . CYS A 1 105 ? 5.936 5.480 -18.201 1.00 72.44 105 CYS A C 1
ATOM 802 O O . CYS A 1 105 ? 6.254 6.026 -17.147 1.00 72.44 105 CYS A O 1
ATOM 804 N N . ALA A 1 106 ? 4.813 4.765 -18.317 1.00 79.12 106 ALA A N 1
ATOM 805 C CA . ALA A 1 106 ? 3.914 4.537 -17.186 1.00 79.12 106 ALA A CA 1
ATOM 806 C C . ALA A 1 106 ? 4.580 3.645 -16.126 1.00 79.12 106 ALA A C 1
ATOM 808 O O . ALA A 1 106 ? 4.385 3.839 -14.924 1.00 79.12 106 ALA A O 1
ATOM 809 N N . ASN A 1 107 ? 5.424 2.709 -16.569 1.00 83.19 107 ASN A N 1
ATOM 810 C CA . ASN A 1 107 ? 6.021 1.720 -15.689 1.00 83.19 107 ASN A CA 1
ATOM 811 C C . ASN A 1 107 ? 7.026 2.320 -14.692 1.00 83.19 107 ASN A C 1
ATOM 813 O O . ASN A 1 107 ? 7.093 1.859 -13.553 1.00 83.19 107 ASN A O 1
ATOM 817 N N . VAL A 1 108 ? 7.763 3.372 -15.064 1.00 84.62 108 VAL A N 1
ATOM 818 C CA . VAL A 1 108 ? 8.750 4.008 -14.171 1.00 84.62 108 VAL A CA 1
ATOM 819 C C . VAL A 1 108 ? 8.071 4.635 -12.950 1.00 84.62 108 VAL A C 1
ATOM 821 O O . VAL A 1 108 ? 8.423 4.320 -11.813 1.00 84.62 108 VAL A O 1
ATOM 824 N N . LEU A 1 109 ? 7.073 5.496 -13.173 1.00 88.00 109 LEU A N 1
ATOM 825 C CA . LEU A 1 109 ? 6.396 6.233 -12.100 1.00 88.00 109 LEU A CA 1
ATOM 826 C C . LEU A 1 109 ? 5.629 5.299 -11.163 1.00 88.00 109 LEU A C 1
ATOM 828 O O . LEU A 1 109 ? 5.733 5.426 -9.943 1.00 88.00 109 LEU A O 1
ATOM 832 N N . ILE A 1 110 ? 4.894 4.331 -11.720 1.00 90.94 110 ILE A N 1
ATOM 833 C CA . ILE A 1 110 ? 4.126 3.387 -10.904 1.00 90.94 110 ILE A CA 1
ATOM 834 C C . ILE A 1 110 ? 5.081 2.488 -10.109 1.00 90.94 110 ILE A C 1
ATOM 836 O O . ILE A 1 110 ? 4.819 2.242 -8.936 1.00 90.94 110 ILE A O 1
ATOM 840 N N . SER A 1 111 ? 6.215 2.053 -10.676 1.00 87.44 111 SER A N 1
ATOM 841 C CA . SER A 1 111 ? 7.186 1.218 -9.945 1.00 87.44 111 SER A CA 1
ATOM 842 C C . SER A 1 111 ? 7.807 1.962 -8.766 1.00 87.44 111 SER A C 1
ATOM 844 O O . SER A 1 111 ? 7.952 1.387 -7.687 1.00 87.44 111 SER A O 1
ATOM 846 N N . MET A 1 112 ? 8.116 3.251 -8.946 1.00 89.50 112 MET A N 1
ATOM 847 C CA . MET A 1 112 ? 8.647 4.105 -7.880 1.00 89.50 112 MET A CA 1
ATOM 848 C C . MET A 1 112 ? 7.660 4.293 -6.721 1.00 89.50 112 MET A C 1
ATOM 850 O O . MET A 1 112 ? 8.097 4.502 -5.595 1.00 89.50 112 MET A O 1
ATOM 854 N N . LEU A 1 113 ? 6.349 4.188 -6.961 1.00 92.88 113 LEU A N 1
ATOM 855 C CA . LEU A 1 113 ? 5.326 4.268 -5.912 1.00 92.88 113 LEU A CA 1
ATOM 856 C C . LEU A 1 113 ? 4.976 2.893 -5.326 1.00 92.88 113 LEU A C 1
ATOM 858 O O . LEU A 1 113 ? 4.847 2.747 -4.111 1.00 92.88 113 LEU A O 1
ATOM 862 N N . ALA A 1 114 ? 4.845 1.867 -6.166 1.00 93.19 114 ALA A N 1
ATOM 863 C CA . ALA A 1 114 ? 4.386 0.544 -5.756 1.00 93.19 114 ALA A CA 1
ATOM 864 C C . ALA A 1 114 ? 5.388 -0.168 -4.833 1.00 93.19 114 ALA A C 1
ATOM 866 O O . ALA A 1 114 ? 4.977 -0.807 -3.864 1.00 93.19 114 ALA A O 1
ATOM 867 N N . LEU A 1 115 ? 6.696 -0.054 -5.087 1.00 93.81 115 LEU A N 1
ATOM 868 C CA . LEU A 1 115 ? 7.725 -0.713 -4.271 1.00 93.81 115 LEU A CA 1
ATOM 869 C C . LEU A 1 115 ? 7.768 -0.180 -2.826 1.00 93.81 115 LEU A C 1
ATOM 871 O O . LEU A 1 115 ? 7.636 -0.988 -1.903 1.00 93.81 115 LEU A O 1
ATOM 875 N N . PRO A 1 116 ? 7.873 1.144 -2.587 1.00 96.25 116 PRO A N 1
ATOM 876 C CA . PRO A 1 116 ? 7.846 1.694 -1.233 1.00 96.25 116 PRO A CA 1
ATOM 877 C C . PRO A 1 116 ? 6.546 1.392 -0.489 1.00 96.25 116 PRO A C 1
ATOM 879 O O . PRO A 1 116 ? 6.588 1.095 0.705 1.00 96.25 116 PRO A O 1
ATOM 882 N N . LEU A 1 117 ? 5.401 1.414 -1.183 1.00 95.44 117 LEU A N 1
ATOM 883 C CA . LEU A 1 117 ? 4.112 1.069 -0.581 1.00 95.44 117 LEU A CA 1
ATOM 884 C C . LEU A 1 117 ? 4.079 -0.392 -0.124 1.00 95.44 117 LEU A C 1
ATOM 886 O O . LEU A 1 117 ? 3.705 -0.651 1.017 1.00 95.44 117 LEU A O 1
ATOM 890 N N . ASN A 1 118 ? 4.543 -1.336 -0.948 1.00 95.56 118 ASN A N 1
ATOM 891 C CA . ASN A 1 118 ? 4.610 -2.742 -0.546 1.00 95.56 118 ASN A CA 1
ATOM 892 C C . ASN A 1 118 ? 5.592 -2.974 0.621 1.00 95.56 118 ASN A C 1
ATOM 894 O O . ASN A 1 118 ? 5.287 -3.741 1.533 1.00 95.56 118 ASN A O 1
ATOM 898 N N . ILE A 1 119 ? 6.741 -2.287 0.650 1.00 97.19 119 ILE A N 1
ATOM 899 C CA . ILE A 1 119 ? 7.702 -2.369 1.769 1.00 97.19 119 ILE A CA 1
ATOM 900 C C . ILE A 1 119 ? 7.092 -1.789 3.057 1.00 97.19 119 ILE A C 1
ATOM 902 O O . ILE A 1 119 ? 7.192 -2.390 4.131 1.00 97.19 119 ILE A O 1
ATOM 906 N N . SER A 1 120 ? 6.419 -0.641 2.961 1.00 97.00 120 SER A N 1
ATOM 907 C CA . SER A 1 120 ? 5.727 -0.009 4.088 1.00 97.00 120 SER A CA 1
ATOM 908 C C . SER A 1 120 ? 4.607 -0.902 4.632 1.00 97.00 120 SER A C 1
ATOM 910 O O . SER A 1 120 ? 4.524 -1.130 5.841 1.00 97.00 120 SER A O 1
ATOM 912 N N . SER A 1 121 ? 3.792 -1.495 3.757 1.00 96.12 121 SER A N 1
ATOM 913 C CA . SER A 1 121 ? 2.759 -2.458 4.147 1.00 96.12 121 SER A CA 1
ATOM 914 C C . SER A 1 121 ? 3.343 -3.714 4.793 1.00 96.12 121 SER A C 1
ATOM 916 O O . SER A 1 121 ? 2.812 -4.173 5.802 1.00 96.12 121 SER A O 1
ATOM 918 N N . TYR A 1 122 ? 4.466 -4.233 4.288 1.00 97.81 122 TYR A N 1
ATOM 919 C CA . TYR A 1 122 ? 5.135 -5.398 4.870 1.00 97.81 122 TYR A CA 1
ATOM 920 C C . TYR A 1 122 ? 5.651 -5.122 6.289 1.00 97.81 122 TYR A C 1
ATOM 922 O O . TYR A 1 122 ? 5.413 -5.911 7.205 1.00 97.81 122 TYR A O 1
ATOM 930 N N . THR A 1 123 ? 6.308 -3.976 6.502 1.00 98.06 123 THR A N 1
ATOM 931 C CA . THR A 1 123 ? 6.816 -3.589 7.833 1.00 98.06 123 THR A CA 1
ATOM 932 C C . THR A 1 123 ? 5.684 -3.323 8.829 1.00 98.06 123 THR A C 1
ATOM 934 O O . THR A 1 123 ? 5.808 -3.656 10.009 1.00 98.06 123 THR A O 1
ATOM 937 N N . ASN A 1 124 ? 4.545 -2.809 8.354 1.00 97.38 124 ASN A N 1
ATOM 938 C CA . ASN A 1 124 ? 3.356 -2.553 9.167 1.00 97.38 124 ASN A CA 1
ATOM 939 C C . ASN A 1 124 ? 2.376 -3.735 9.252 1.00 97.38 124 ASN A C 1
ATOM 941 O O . ASN A 1 124 ? 1.356 -3.616 9.931 1.00 97.38 124 ASN A O 1
ATOM 945 N N . ALA A 1 125 ? 2.668 -4.888 8.643 1.00 97.00 125 ALA A N 1
ATOM 946 C CA . ALA A 1 125 ? 1.705 -5.985 8.521 1.00 97.00 125 ALA A CA 1
ATOM 947 C C . ALA A 1 125 ? 1.214 -6.541 9.869 1.00 97.00 125 ALA A C 1
ATOM 949 O O . ALA A 1 125 ? 0.100 -7.042 9.959 1.00 97.00 125 ALA A O 1
ATOM 950 N N . LYS A 1 126 ? 1.994 -6.401 10.951 1.00 96.62 126 LYS A N 1
ATOM 951 C CA . LYS A 1 126 ? 1.571 -6.792 12.312 1.00 96.62 126 LYS A CA 1
ATOM 952 C C . LYS A 1 126 ? 0.394 -5.966 12.852 1.00 96.62 126 LYS A C 1
ATOM 954 O O . LYS A 1 126 ? -0.239 -6.391 13.810 1.00 96.62 126 LYS A O 1
ATOM 959 N N . ARG A 1 127 ? 0.130 -4.790 12.272 1.00 95.38 127 ARG A N 1
ATOM 960 C CA . ARG A 1 127 ? -1.002 -3.910 12.613 1.00 95.38 127 ARG A CA 1
ATOM 961 C C . ARG A 1 127 ? -2.235 -4.175 11.741 1.00 95.38 127 ARG A C 1
ATOM 963 O O . ARG A 1 127 ? -3.240 -3.496 11.917 1.00 95.38 127 ARG A O 1
ATOM 970 N N . ALA A 1 128 ? -2.152 -5.088 10.773 1.00 95.56 128 ALA A N 1
ATOM 971 C CA . ALA A 1 128 ? -3.254 -5.431 9.879 1.00 95.56 128 ALA A CA 1
ATOM 972 C C . ALA A 1 128 ? -4.316 -6.283 10.590 1.00 95.56 128 ALA A C 1
ATOM 974 O O . ALA A 1 128 ? -4.018 -6.944 11.587 1.00 95.56 128 ALA A O 1
ATOM 975 N N . VAL A 1 129 ? -5.543 -6.288 10.061 1.00 96.19 129 VAL A N 1
ATOM 976 C CA . VAL A 1 129 ? -6.617 -7.160 10.569 1.00 96.19 129 VAL A CA 1
ATOM 977 C C . VAL A 1 129 ? -6.256 -8.628 10.332 1.00 96.19 129 VAL A C 1
ATOM 979 O O . VAL A 1 129 ? -6.424 -9.453 11.227 1.00 96.19 129 VAL A O 1
ATOM 982 N N . ASP A 1 130 ? -5.707 -8.937 9.151 1.00 96.31 130 ASP A N 1
ATOM 983 C CA . ASP A 1 130 ? -5.111 -10.237 8.840 1.00 96.31 130 ASP A CA 1
ATOM 984 C C . ASP A 1 130 ? -3.619 -10.059 8.487 1.00 96.31 130 ASP A C 1
ATOM 986 O O . ASP A 1 130 ? -3.270 -9.745 7.338 1.00 96.31 130 ASP A O 1
ATOM 990 N N . PRO A 1 131 ? -2.706 -10.261 9.459 1.00 96.69 131 PRO A N 1
ATOM 991 C CA . PRO A 1 131 ? -1.279 -10.058 9.242 1.00 96.69 131 PRO A CA 1
ATOM 992 C C . PRO A 1 131 ? -0.701 -11.031 8.212 1.00 96.69 131 PRO A C 1
ATOM 994 O O . PRO A 1 131 ? 0.209 -10.661 7.470 1.00 96.69 131 PRO A O 1
ATOM 997 N N . ARG A 1 132 ? -1.227 -12.260 8.119 1.00 97.75 132 ARG A N 1
ATOM 998 C CA . ARG A 1 132 ? -0.706 -13.279 7.201 1.00 97.75 132 ARG A CA 1
ATOM 999 C C . ARG A 1 132 ? -1.092 -12.955 5.761 1.00 97.75 132 ARG A C 1
ATOM 1001 O O . ARG A 1 132 ? -0.240 -13.023 4.876 1.00 97.75 132 ARG A O 1
ATOM 1008 N N . ARG A 1 133 ? -2.347 -12.553 5.526 1.00 96.56 133 ARG A N 1
ATOM 1009 C CA . ARG A 1 133 ? -2.811 -12.109 4.201 1.00 96.56 133 ARG A CA 1
ATOM 1010 C C . ARG A 1 133 ? -2.062 -10.861 3.739 1.00 96.56 133 ARG A C 1
ATOM 1012 O O . ARG A 1 133 ? -1.590 -10.825 2.605 1.00 96.56 133 ARG A O 1
ATOM 1019 N N . THR A 1 134 ? -1.896 -9.875 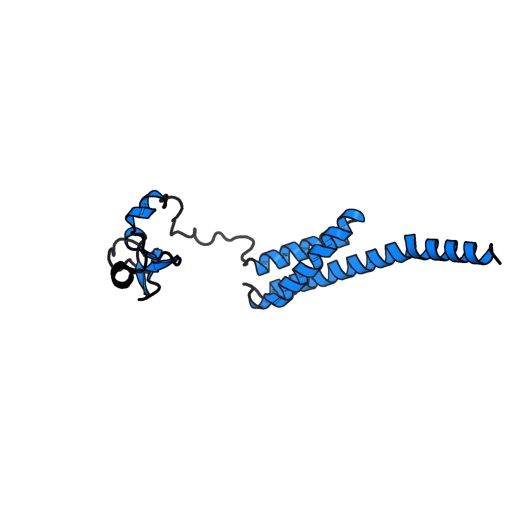4.621 1.00 97.12 134 THR A N 1
ATOM 1020 C CA . THR A 1 134 ? -1.172 -8.632 4.312 1.00 97.12 134 THR A CA 1
ATOM 1021 C C . THR A 1 134 ? 0.302 -8.887 3.986 1.00 97.12 134 THR A C 1
ATOM 1023 O O . T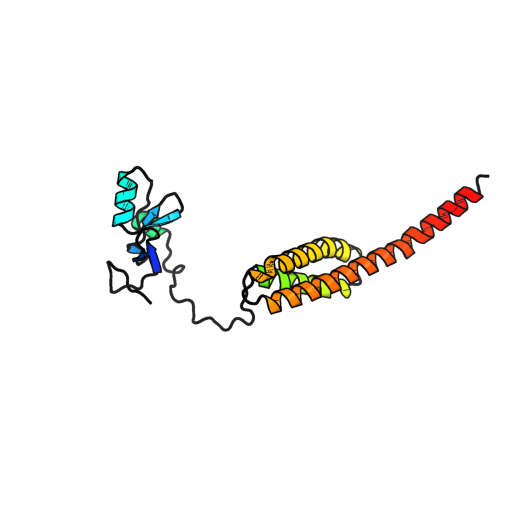HR A 1 134 ? 0.826 -8.306 3.033 1.00 97.12 134 THR A O 1
ATOM 1026 N N . GLN A 1 135 ? 0.971 -9.795 4.707 1.00 97.88 135 GLN A N 1
ATOM 1027 C CA . GLN A 1 135 ? 2.345 -10.206 4.391 1.00 97.88 135 GLN A CA 1
ATOM 1028 C C . GLN A 1 135 ? 2.450 -10.876 3.021 1.00 97.88 135 GLN A C 1
ATOM 1030 O O . GLN A 1 135 ? 3.325 -10.508 2.243 1.00 97.88 135 GLN A O 1
ATOM 1035 N N . LEU A 1 136 ? 1.557 -11.820 2.704 1.00 98.19 136 LEU A N 1
ATOM 1036 C CA . LEU A 1 136 ? 1.555 -12.497 1.405 1.00 98.19 136 LEU A CA 1
ATOM 1037 C C . LEU A 1 136 ? 1.341 -11.513 0.251 1.00 98.19 136 LEU A C 1
ATOM 1039 O O . LEU A 1 136 ? 2.114 -11.532 -0.703 1.00 98.19 136 LEU A O 1
ATOM 1043 N N . LEU A 1 137 ? 0.352 -10.619 0.358 1.00 97.25 137 LEU A N 1
ATOM 1044 C CA . LEU A 1 137 ? 0.097 -9.595 -0.662 1.00 97.25 137 LEU A CA 1
ATOM 1045 C C . LEU A 1 137 ? 1.306 -8.673 -0.845 1.00 97.25 137 LEU A C 1
ATOM 1047 O O . LEU A 1 137 ? 1.735 -8.439 -1.973 1.00 97.25 137 LEU A O 1
ATOM 1051 N N . SER A 1 138 ? 1.910 -8.229 0.258 1.00 97.25 138 SER A N 1
ATOM 1052 C CA . SER A 1 138 ? 3.095 -7.367 0.207 1.00 97.25 138 SER A CA 1
ATOM 1053 C C . SER A 1 138 ? 4.298 -8.083 -0.418 1.00 97.25 138 SER A C 1
ATOM 1055 O O . SER A 1 138 ? 5.008 -7.484 -1.217 1.00 97.25 138 SER A O 1
ATOM 1057 N N . ILE A 1 139 ? 4.520 -9.371 -0.118 1.00 98.12 139 ILE A N 1
ATOM 1058 C CA . ILE A 1 139 ? 5.585 -10.174 -0.748 1.00 98.12 139 ILE A CA 1
ATOM 1059 C C . ILE A 1 139 ? 5.340 -10.305 -2.254 1.00 98.12 139 ILE A C 1
ATOM 1061 O O . ILE A 1 139 ? 6.265 -10.088 -3.034 1.00 98.12 139 ILE A O 1
ATOM 1065 N N . VAL A 1 140 ? 4.108 -10.613 -2.675 1.00 97.38 140 VAL A N 1
ATOM 1066 C CA . VAL A 1 140 ? 3.744 -10.684 -4.101 1.00 97.38 140 VAL A CA 1
ATOM 1067 C C . VAL A 1 140 ? 4.039 -9.354 -4.796 1.00 97.38 140 VAL A C 1
ATOM 1069 O O . VAL A 1 140 ? 4.641 -9.344 -5.871 1.00 97.38 140 VAL A O 1
ATOM 1072 N N . GLY A 1 141 ? 3.682 -8.230 -4.173 1.00 95.50 141 GLY A N 1
ATOM 1073 C CA . GLY A 1 141 ? 3.969 -6.897 -4.698 1.00 95.50 141 GLY A CA 1
ATOM 1074 C C . GLY A 1 141 ? 5.463 -6.559 -4.753 1.00 95.50 141 GLY A C 1
ATOM 1075 O O . GLY A 1 141 ? 5.925 -6.026 -5.759 1.00 95.50 141 GLY A O 1
ATOM 1076 N N . ILE A 1 142 ? 6.249 -6.919 -3.730 1.00 96.88 142 ILE A N 1
ATOM 1077 C CA . ILE A 1 142 ? 7.711 -6.717 -3.715 1.00 96.88 142 ILE A CA 1
ATOM 1078 C C . ILE A 1 142 ? 8.383 -7.540 -4.815 1.00 96.88 142 ILE A C 1
ATOM 1080 O O . ILE A 1 142 ? 9.218 -7.012 -5.544 1.00 96.88 142 ILE A O 1
ATOM 1084 N N . VAL A 1 143 ? 8.026 -8.821 -4.950 1.00 96.81 143 VAL A N 1
ATOM 1085 C CA . VAL A 1 143 ? 8.630 -9.716 -5.948 1.00 96.81 143 VAL A CA 1
ATOM 1086 C C . VAL A 1 143 ? 8.265 -9.270 -7.362 1.00 96.81 143 VAL A C 1
ATOM 1088 O O . VAL A 1 143 ? 9.154 -9.130 -8.200 1.00 96.81 143 VAL A O 1
ATOM 1091 N N . SER A 1 144 ? 6.982 -9.000 -7.627 1.00 94.75 144 SER A N 1
ATOM 1092 C CA . SER A 1 144 ? 6.530 -8.537 -8.948 1.00 94.75 144 SER A CA 1
ATOM 1093 C C . SER A 1 144 ? 7.107 -7.165 -9.312 1.00 94.75 144 SER A C 1
ATOM 1095 O O . SER A 1 144 ? 7.659 -7.009 -10.399 1.00 94.75 144 SER A O 1
ATOM 1097 N N . GLY A 1 145 ? 7.067 -6.196 -8.393 1.00 92.69 145 GLY A N 1
ATOM 1098 C CA . GLY A 1 145 ? 7.636 -4.863 -8.601 1.00 92.69 145 GLY A CA 1
ATOM 1099 C C . GLY A 1 145 ? 9.159 -4.880 -8.749 1.00 92.69 145 GLY A C 1
ATOM 1100 O O . GLY A 1 145 ? 9.701 -4.221 -9.632 1.00 92.69 145 GLY A O 1
ATOM 1101 N N . GLY A 1 146 ? 9.860 -5.676 -7.937 1.00 93.00 146 GLY A N 1
ATOM 1102 C CA . GLY A 1 146 ? 11.308 -5.860 -8.040 1.00 93.00 146 GLY A CA 1
ATOM 1103 C C . GLY A 1 146 ? 11.719 -6.479 -9.375 1.00 93.00 146 GLY A C 1
ATOM 1104 O O . GLY A 1 146 ? 12.644 -5.988 -10.022 1.00 93.00 146 GLY A O 1
ATOM 1105 N N . LEU A 1 147 ? 10.993 -7.504 -9.834 1.00 93.81 147 LEU A N 1
ATOM 1106 C CA . LEU A 1 147 ? 11.221 -8.111 -11.144 1.00 93.81 147 LEU A CA 1
ATOM 1107 C C . LEU A 1 147 ? 10.966 -7.114 -12.284 1.00 93.81 147 LEU A C 1
ATOM 1109 O O . LEU A 1 147 ? 11.781 -7.027 -13.200 1.00 93.81 147 LEU A O 1
ATOM 1113 N N . ALA A 1 148 ? 9.889 -6.327 -12.212 1.00 90.19 148 ALA A N 1
ATOM 1114 C CA . ALA A 1 148 ? 9.592 -5.298 -13.206 1.00 90.19 148 ALA A CA 1
ATOM 1115 C C . ALA A 1 148 ? 10.710 -4.241 -13.297 1.00 90.19 148 ALA A C 1
ATOM 1117 O O . ALA A 1 148 ? 11.158 -3.914 -14.396 1.00 90.19 148 ALA A O 1
ATOM 1118 N N . VAL A 1 149 ? 11.223 -3.759 -12.157 1.00 91.44 149 VAL A N 1
ATOM 1119 C CA . VAL A 1 149 ? 12.357 -2.816 -12.118 1.00 91.44 149 VAL A CA 1
ATOM 1120 C C . VAL A 1 149 ? 13.621 -3.436 -12.714 1.00 91.44 149 VAL A C 1
ATOM 1122 O O . VAL A 1 149 ? 14.297 -2.785 -13.508 1.00 91.44 149 VAL A O 1
ATOM 1125 N N . LEU A 1 150 ? 13.931 -4.696 -12.392 1.00 93.25 150 LEU A N 1
ATOM 1126 C CA . LEU A 1 150 ? 15.093 -5.394 -12.954 1.00 93.25 150 LEU A CA 1
ATOM 1127 C C . LEU A 1 150 ? 15.001 -5.536 -14.478 1.00 93.25 150 LEU A C 1
ATOM 1129 O O . LEU A 1 150 ? 15.964 -5.217 -15.175 1.00 93.25 150 LEU A O 1
ATOM 1133 N N . LEU A 1 151 ? 13.847 -5.967 -14.999 1.00 91.12 151 LEU A N 1
ATOM 1134 C CA . LEU A 1 151 ? 13.612 -6.080 -16.442 1.00 91.12 151 LEU A CA 1
ATOM 1135 C C . LEU A 1 151 ? 13.725 -4.718 -17.138 1.00 91.12 151 LEU A C 1
ATOM 1137 O O . LEU A 1 151 ? 14.307 -4.624 -18.217 1.00 91.12 151 LEU A O 1
ATOM 1141 N N . MET A 1 152 ? 13.232 -3.655 -16.503 1.00 89.12 152 MET A N 1
ATOM 1142 C CA . MET A 1 152 ? 13.339 -2.293 -17.021 1.00 89.12 152 MET A CA 1
ATOM 1143 C C . MET A 1 152 ? 14.793 -1.803 -17.069 1.00 89.12 152 MET A C 1
ATOM 1145 O O . MET A 1 152 ? 15.224 -1.265 -18.088 1.00 89.12 152 MET A O 1
ATOM 1149 N N . CYS A 1 153 ? 15.574 -2.026 -16.009 1.00 91.25 153 CYS A N 1
ATOM 1150 C CA . CYS A 1 153 ? 17.002 -1.708 -15.993 1.00 91.25 153 CYS A CA 1
ATOM 1151 C C . CYS A 1 153 ? 17.766 -2.488 -17.070 1.00 91.25 153 CYS A C 1
ATOM 1153 O O . CYS A 1 153 ? 18.588 -1.907 -17.776 1.00 91.25 153 CYS A O 1
ATOM 1155 N N . ALA A 1 154 ? 17.467 -3.781 -17.239 1.00 93.19 154 ALA A N 1
ATOM 1156 C CA . ALA A 1 154 ? 18.061 -4.604 -18.288 1.00 93.19 154 ALA A CA 1
ATOM 1157 C C . ALA A 1 154 ? 17.717 -4.071 -19.689 1.00 93.19 154 ALA A C 1
ATOM 1159 O O . ALA A 1 154 ? 18.603 -3.934 -20.531 1.00 93.19 154 ALA A O 1
ATOM 1160 N N . TYR A 1 155 ? 16.455 -3.701 -19.922 1.00 90.06 155 TYR A N 1
ATOM 1161 C CA . TYR A 1 155 ? 16.017 -3.098 -21.179 1.00 90.06 155 TYR A CA 1
ATOM 1162 C C . TYR A 1 155 ? 16.767 -1.794 -21.485 1.00 90.06 155 TYR A C 1
ATOM 1164 O O . TYR A 1 155 ? 17.287 -1.634 -22.588 1.00 90.06 155 TYR A O 1
ATOM 1172 N N . LEU A 1 156 ? 16.884 -0.879 -20.515 1.00 91.19 156 LEU A N 1
ATOM 1173 C CA . LEU A 1 156 ? 17.627 0.378 -20.680 1.00 91.19 156 LEU A CA 1
ATOM 1174 C C . LEU A 1 156 ? 19.124 0.141 -20.925 1.00 91.19 156 LEU A C 1
ATOM 1176 O O . LEU A 1 156 ? 19.719 0.788 -21.788 1.00 91.19 156 LEU A O 1
ATOM 1180 N N . ALA A 1 157 ? 19.734 -0.808 -20.213 1.00 94.00 157 ALA A N 1
ATOM 1181 C CA . ALA A 1 157 ? 21.138 -1.156 -20.405 1.00 94.00 157 ALA A CA 1
ATOM 1182 C C . ALA A 1 157 ? 21.400 -1.682 -21.825 1.00 94.00 157 ALA A C 1
ATOM 1184 O O . ALA A 1 157 ? 22.369 -1.274 -22.461 1.00 94.00 157 ALA A O 1
ATOM 1185 N N . LEU A 1 158 ? 20.513 -2.538 -22.343 1.00 95.50 158 LEU A N 1
ATOM 1186 C CA . LEU A 1 158 ? 20.635 -3.107 -23.686 1.00 95.50 158 LEU A CA 1
ATOM 1187 C C . LEU A 1 158 ? 20.335 -2.091 -24.793 1.00 95.50 158 LEU A C 1
ATOM 1189 O O . LEU A 1 158 ? 21.031 -2.074 -25.802 1.00 95.50 158 LEU A O 1
ATOM 1193 N N . THR A 1 159 ? 19.311 -1.253 -24.626 1.00 90.88 159 THR A N 1
ATOM 1194 C CA . THR A 1 159 ? 18.844 -0.347 -25.691 1.00 90.88 159 THR A CA 1
ATOM 1195 C C . THR A 1 159 ? 19.567 0.991 -25.734 1.00 90.88 159 THR A C 1
ATOM 1197 O O . THR A 1 159 ? 19.692 1.568 -26.807 1.00 90.88 159 THR A O 1
ATOM 1200 N N . VAL A 1 160 ? 20.046 1.493 -24.596 1.00 93.62 160 VAL A N 1
ATOM 1201 C CA . VAL A 1 160 ? 20.733 2.791 -24.509 1.00 93.62 160 VAL A CA 1
ATOM 1202 C C . VAL A 1 160 ? 22.195 2.603 -24.130 1.00 93.62 160 VAL A C 1
ATOM 1204 O O . VAL A 1 160 ? 23.072 3.169 -24.777 1.00 93.62 160 VAL A O 1
ATOM 1207 N N . GLY A 1 161 ? 22.469 1.780 -23.115 1.00 94.62 161 GLY A N 1
ATOM 1208 C CA . GLY A 1 161 ? 23.823 1.575 -22.600 1.00 94.62 161 GLY A CA 1
ATOM 1209 C C . GLY A 1 161 ? 24.772 0.978 -23.640 1.00 94.62 161 GLY A C 1
ATOM 1210 O O . GLY A 1 161 ? 25.809 1.569 -23.929 1.00 94.62 161 GLY A O 1
ATOM 1211 N N . VAL A 1 162 ? 24.407 -0.161 -24.237 1.00 95.56 162 VAL A N 1
ATOM 1212 C CA . VAL A 1 162 ? 25.257 -0.841 -25.230 1.00 95.56 162 VAL A CA 1
ATOM 1213 C C . VAL A 1 162 ? 25.532 0.047 -26.454 1.00 95.56 162 VAL A C 1
ATOM 1215 O O . VAL A 1 162 ? 26.708 0.231 -26.769 1.00 95.56 162 VAL A O 1
ATOM 1218 N N . PRO A 1 163 ? 24.532 0.670 -27.115 1.00 96.81 163 PRO A N 1
ATOM 1219 C CA . PRO A 1 163 ? 24.803 1.557 -28.247 1.00 96.81 163 PRO A CA 1
ATOM 1220 C C . PRO A 1 163 ? 25.657 2.770 -27.877 1.00 96.81 163 PRO A C 1
ATOM 1222 O O . PRO A 1 163 ? 26.556 3.126 -28.633 1.00 96.81 163 PRO A O 1
ATOM 1225 N N . ALA A 1 164 ? 25.432 3.378 -26.707 1.00 97.00 164 ALA A N 1
ATOM 1226 C CA . ALA A 1 164 ? 26.243 4.504 -26.249 1.00 97.00 164 ALA A CA 1
ATOM 1227 C C . ALA A 1 164 ? 27.716 4.110 -26.060 1.00 97.00 164 ALA A C 1
ATOM 1229 O O . ALA A 1 164 ? 28.605 4.864 -26.451 1.00 97.00 164 ALA A O 1
ATOM 1230 N N . VAL A 1 165 ? 27.982 2.920 -25.509 1.00 97.69 165 VAL A N 1
ATOM 1231 C CA . VAL A 1 165 ? 29.346 2.388 -25.374 1.00 97.69 165 VAL A CA 1
ATOM 1232 C C . VAL A 1 165 ? 29.977 2.136 -26.743 1.00 97.69 165 VAL A C 1
ATOM 1234 O O . VAL A 1 165 ? 31.125 2.517 -26.944 1.00 97.69 165 VAL A O 1
ATOM 1237 N N . VAL A 1 166 ? 29.245 1.546 -27.693 1.00 97.62 166 VAL A N 1
ATOM 1238 C CA . VAL A 1 166 ? 29.754 1.299 -29.055 1.00 97.62 166 VAL A CA 1
ATOM 1239 C C . VAL A 1 166 ? 30.141 2.611 -29.741 1.00 97.62 166 VAL A C 1
ATOM 1241 O O . VAL A 1 166 ? 31.265 2.734 -30.218 1.00 97.62 166 VAL A O 1
ATOM 1244 N N . VAL A 1 167 ? 29.261 3.616 -29.714 1.00 97.38 167 VAL A N 1
ATOM 1245 C CA . VAL A 1 167 ? 29.532 4.941 -30.297 1.00 97.38 167 VAL A CA 1
ATOM 1246 C C . VAL A 1 167 ? 30.731 5.611 -29.623 1.00 97.38 167 VAL A C 1
ATOM 1248 O O . VAL A 1 167 ? 31.578 6.190 -30.297 1.00 97.38 167 VAL A O 1
ATOM 1251 N N . LEU A 1 168 ? 30.840 5.518 -28.295 1.00 97.12 168 LEU A N 1
ATOM 1252 C CA . LEU A 1 168 ? 31.978 6.071 -27.563 1.00 97.12 168 LEU A CA 1
ATOM 1253 C C . LEU A 1 168 ? 33.299 5.411 -27.985 1.00 97.12 168 LEU A C 1
ATOM 1255 O O . LEU A 1 168 ? 34.290 6.109 -28.188 1.00 97.12 168 LEU A O 1
ATOM 1259 N N . VAL A 1 169 ? 33.310 4.083 -28.138 1.00 97.81 169 VAL A N 1
ATOM 1260 C CA . VAL A 1 169 ? 34.480 3.340 -28.625 1.00 97.81 169 VAL A CA 1
ATOM 1261 C C . VAL A 1 169 ? 34.846 3.789 -30.038 1.00 97.81 169 VAL A C 1
ATOM 1263 O O . VAL A 1 169 ? 36.012 4.091 -30.280 1.00 97.81 169 VAL A O 1
ATOM 1266 N N . GLU A 1 170 ? 33.874 3.908 -30.946 1.00 96.94 170 GLU A N 1
ATOM 1267 C CA . GLU A 1 170 ? 34.121 4.398 -32.307 1.00 96.94 170 GLU A CA 1
ATOM 1268 C C . GLU A 1 170 ? 34.754 5.798 -32.304 1.00 96.94 170 GLU A C 1
ATOM 1270 O O . GLU A 1 170 ? 35.784 6.002 -32.949 1.00 96.94 170 GLU A O 1
ATOM 1275 N N . ILE A 1 171 ? 34.218 6.735 -31.513 1.00 97.44 171 ILE A N 1
ATOM 1276 C CA . ILE A 1 171 ? 34.750 8.103 -31.391 1.00 97.44 171 ILE A CA 1
ATOM 1277 C C . ILE A 1 171 ? 36.202 8.103 -30.895 1.00 97.44 171 ILE A C 1
ATOM 1279 O O . ILE A 1 171 ? 37.032 8.836 -31.434 1.00 97.44 171 ILE A O 1
ATOM 1283 N N . ILE A 1 172 ? 36.521 7.278 -29.891 1.00 97.19 172 ILE A N 1
ATOM 1284 C CA . ILE A 1 172 ? 37.883 7.162 -29.348 1.00 97.19 172 ILE A CA 1
ATOM 1285 C C . ILE A 1 172 ? 38.833 6.580 -30.400 1.00 97.19 172 ILE A C 1
ATOM 1287 O O . ILE A 1 172 ? 39.959 7.045 -30.532 1.00 97.19 172 ILE A O 1
ATOM 1291 N N . THR A 1 173 ? 38.389 5.593 -31.182 1.00 96.88 173 THR A N 1
ATOM 1292 C CA . THR A 1 173 ? 39.236 4.978 -32.220 1.00 96.88 173 THR A CA 1
ATOM 1293 C C . THR A 1 173 ? 39.469 5.871 -33.443 1.00 96.88 173 THR A C 1
ATOM 1295 O O . THR A 1 173 ? 40.472 5.693 -34.130 1.00 96.88 173 THR A O 1
ATOM 1298 N N . GLN A 1 174 ? 38.574 6.824 -33.725 1.00 95.69 174 GLN A N 1
ATOM 1299 C CA . GLN A 1 174 ? 38.681 7.735 -34.874 1.00 95.69 174 GLN A CA 1
ATOM 1300 C C . GLN A 1 174 ? 39.475 9.022 -34.587 1.00 95.69 174 GLN A C 1
ATOM 1302 O O . GLN A 1 174 ? 39.883 9.687 -35.537 1.00 95.69 174 GLN A O 1
ATOM 1307 N N . ASN A 1 175 ? 39.722 9.364 -33.316 1.00 90.12 175 ASN A N 1
ATOM 1308 C CA . ASN A 1 175 ? 40.606 10.461 -32.892 1.00 90.12 175 ASN A CA 1
ATOM 1309 C C . ASN A 1 175 ? 41.874 9.903 -32.208 1.00 90.12 175 ASN A C 1
ATOM 1311 O O . ASN A 1 175 ? 41.962 9.966 -30.978 1.00 90.12 175 ASN A O 1
ATOM 1315 N N . PRO A 1 176 ? 42.819 9.311 -32.966 1.00 70.75 176 PRO A N 1
ATOM 1316 C CA . PRO A 1 176 ? 44.089 8.833 -32.420 1.00 70.75 176 PRO A CA 1
ATOM 1317 C C . PRO A 1 176 ? 45.013 9.965 -31.951 1.00 70.75 176 PRO A C 1
ATOM 1319 O O . PRO A 1 176 ? 44.942 11.082 -32.516 1.00 70.75 176 PRO A O 1
#

Secondary structure (DSSP, 8-state):
-PBPSS-TTSB--EE-TTT--EE-GGGEEEETT--EEEHHHHHHHHHTT--EE-HHHHHTTS-TTT------S----S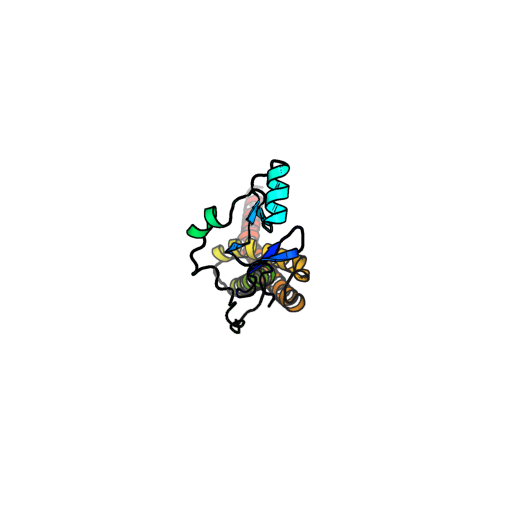----HHHHHHHHHHHHHHHHHH---HHHHHHHHHHHHHHHHHHHHTGGGSSSHHHHHHHHHHHHHHHHHHHHHHHHHHIIIIIHHHHHHHHHHHHH--

Foldseek 3Di:
DAAQPVGNVHRFPAAQPPPRGGHDLQQWKAWPVGGTHGPVVVVVCVVVPTDIDHSVNCVVVPPVVVPPSPPPPPPVDVDDKDPLQVLLQVLLVLLQVLLPDPDLVVNVVSLVVSQVSLVVSCVCLVVMPHSVSSNVSSVSSNVSSVVSVVVSVVVCCVPPVVVVVVVVVVVVVVPD